Protein AF-A0A951I6H0-F1 (afdb_monomer_lite)

Structure (mmCIF, N/CA/C/O backbone):
data_AF-A0A951I6H0-F1
#
_entry.id   AF-A0A951I6H0-F1
#
loop_
_atom_site.group_PDB
_atom_site.id
_atom_site.type_symbol
_atom_site.label_atom_id
_atom_site.label_alt_id
_atom_site.label_comp_id
_atom_site.label_asym_id
_atom_site.label_entity_id
_atom_site.label_seq_id
_atom_site.pdbx_PDB_ins_code
_atom_site.Cartn_x
_atom_site.Cartn_y
_atom_site.Cartn_z
_atom_site.occupancy
_atom_site.B_iso_or_equiv
_atom_site.auth_seq_id
_atom_site.auth_comp_id
_atom_site.auth_asym_id
_atom_site.auth_atom_id
_atom_site.pdbx_PDB_model_num
ATOM 1 N N . VAL A 1 1 ? -15.136 1.591 -3.200 1.00 55.47 1 VAL A N 1
ATOM 2 C CA . VAL A 1 1 ? -13.844 2.139 -3.704 1.00 55.47 1 VAL A CA 1
ATOM 3 C C . VAL A 1 1 ? -12.767 1.051 -3.735 1.00 55.47 1 VAL A C 1
ATOM 5 O O . VAL A 1 1 ? -12.900 0.092 -2.985 1.00 55.47 1 VAL A O 1
ATOM 8 N N . ALA A 1 2 ? -11.754 1.119 -4.611 1.00 58.53 2 ALA A N 1
ATOM 9 C CA . ALA A 1 2 ? -10.826 0.006 -4.901 1.00 58.53 2 ALA A CA 1
ATOM 10 C C . ALA A 1 2 ? -10.187 -0.640 -3.653 1.00 58.53 2 ALA A C 1
ATOM 12 O O . ALA A 1 2 ? -10.132 -1.862 -3.554 1.00 58.53 2 ALA A O 1
ATOM 13 N N . PHE A 1 3 ? -9.808 0.168 -2.656 1.00 65.00 3 PHE A N 1
ATOM 14 C CA . PHE A 1 3 ? -9.278 -0.324 -1.381 1.00 65.00 3 PHE A CA 1
ATOM 15 C C . PHE A 1 3 ? -10.264 -1.248 -0.644 1.00 65.00 3 PHE A C 1
ATOM 17 O O . PHE A 1 3 ? -9.876 -2.303 -0.159 1.00 65.00 3 PHE A O 1
ATOM 24 N N . GLU A 1 4 ? -11.551 -0.900 -0.591 1.00 64.38 4 GLU A N 1
ATOM 25 C CA . GLU A 1 4 ? -12.581 -1.742 0.036 1.00 64.38 4 GLU A CA 1
ATOM 26 C C . GLU A 1 4 ? -12.931 -2.965 -0.804 1.00 64.38 4 GLU A C 1
ATOM 28 O O . GLU A 1 4 ? -13.195 -4.020 -0.244 1.00 64.38 4 GLU A O 1
ATOM 33 N N . LYS A 1 5 ? -12.887 -2.868 -2.137 1.00 62.44 5 LYS A N 1
ATOM 34 C CA . LYS A 1 5 ? -13.056 -4.056 -2.987 1.00 62.44 5 LYS A CA 1
ATOM 35 C C . LYS A 1 5 ? -11.938 -5.075 -2.744 1.00 62.44 5 LYS A C 1
ATOM 37 O O . LYS A 1 5 ? -12.198 -6.270 -2.760 1.00 62.44 5 LYS A O 1
ATOM 42 N N . LEU A 1 6 ? -10.720 -4.599 -2.482 1.00 64.25 6 LEU A N 1
ATOM 43 C CA . LEU A 1 6 ? -9.546 -5.451 -2.296 1.00 64.25 6 LEU A CA 1
ATOM 44 C C . LEU A 1 6 ? -9.391 -5.939 -0.846 1.00 64.25 6 LEU A C 1
ATOM 46 O O . LEU A 1 6 ? -9.040 -7.093 -0.638 1.00 64.25 6 LEU A O 1
ATOM 50 N N . PHE A 1 7 ? -9.707 -5.121 0.163 1.00 65.56 7 PHE A N 1
ATOM 51 C CA . PHE A 1 7 ? -9.556 -5.491 1.581 1.00 65.56 7 PHE A CA 1
ATOM 52 C C . PHE A 1 7 ? -10.865 -5.812 2.319 1.00 65.56 7 PHE A C 1
ATOM 54 O O . PHE A 1 7 ? -10.818 -6.372 3.413 1.00 65.56 7 PHE A O 1
ATOM 61 N N . GLY A 1 8 ? -12.027 -5.448 1.776 1.00 57.16 8 GLY A N 1
ATOM 62 C CA . GLY A 1 8 ? -13.330 -5.574 2.441 1.00 57.16 8 GLY A CA 1
ATOM 63 C C . GLY A 1 8 ? -14.028 -6.919 2.229 1.00 57.16 8 GLY A C 1
ATOM 64 O O . GLY A 1 8 ? -14.921 -7.259 2.995 1.00 57.16 8 GLY A O 1
ATOM 65 N N . GLY A 1 9 ? -13.607 -7.715 1.238 1.00 57.22 9 GLY A N 1
ATOM 66 C CA . GLY A 1 9 ? -14.254 -8.989 0.895 1.00 57.22 9 GLY A CA 1
ATOM 67 C C . GLY A 1 9 ? -13.960 -10.168 1.836 1.00 57.22 9 GLY A C 1
ATOM 68 O O . GLY A 1 9 ? -14.592 -11.215 1.698 1.00 57.22 9 GLY A O 1
ATOM 69 N N . GLY A 1 10 ? -13.009 -10.034 2.770 1.00 55.72 10 GLY A N 1
ATOM 70 C CA . GLY A 1 10 ? -12.647 -11.035 3.792 1.00 55.72 10 GLY A CA 1
ATOM 71 C C . GLY A 1 10 ? -11.970 -12.315 3.270 1.00 55.72 10 GLY A C 1
ATOM 72 O O . GLY A 1 10 ? -10.988 -12.775 3.850 1.00 55.72 10 GLY A O 1
ATOM 73 N N . ARG A 1 11 ? -12.434 -12.877 2.149 1.00 61.09 11 ARG A N 1
ATOM 74 C CA . ARG A 1 11 ? -11.825 -14.034 1.483 1.00 61.09 11 ARG A CA 1
ATOM 75 C C . ARG A 1 11 ? -10.523 -13.607 0.797 1.00 61.09 11 ARG A C 1
ATOM 77 O O . ARG A 1 11 ? -10.549 -12.812 -0.133 1.00 61.09 11 ARG A O 1
ATOM 84 N N . GLY A 1 12 ? -9.389 -14.128 1.272 1.00 80.31 12 GLY A N 1
ATOM 85 C CA . GLY A 1 12 ? -8.065 -13.901 0.671 1.00 80.31 12 GLY A CA 1
ATOM 86 C C . GLY A 1 12 ? -7.199 -12.819 1.331 1.00 80.31 12 GLY A C 1
ATOM 87 O O . GLY A 1 12 ? -6.095 -12.565 0.849 1.00 80.31 12 GLY A O 1
ATOM 88 N N . VAL A 1 13 ? -7.650 -12.214 2.438 1.00 90.12 13 VAL A N 1
ATOM 89 C CA . VAL A 1 13 ? -6.834 -11.262 3.212 1.00 90.12 13 VAL A CA 1
ATOM 90 C C . VAL A 1 13 ? -5.971 -12.017 4.225 1.00 90.12 13 VAL A C 1
ATOM 92 O O . VAL A 1 13 ? -6.476 -12.594 5.186 1.00 90.12 13 VAL A O 1
ATOM 95 N N . GLY A 1 14 ? -4.656 -11.991 4.026 1.00 91.88 14 GLY A N 1
ATOM 96 C CA . GLY A 1 14 ? -3.666 -12.486 4.980 1.00 91.88 14 GLY A CA 1
ATOM 97 C C . GLY A 1 14 ? -3.145 -11.384 5.904 1.00 91.88 14 GLY A C 1
ATOM 98 O O . GLY A 1 14 ? -3.375 -10.195 5.674 1.00 91.88 14 GLY A O 1
ATOM 99 N N . ARG A 1 15 ? -2.400 -11.773 6.946 1.00 94.81 15 ARG A N 1
ATOM 100 C CA . ARG A 1 15 ? -1.651 -10.850 7.813 1.00 94.81 15 ARG A CA 1
ATOM 101 C C . ARG A 1 15 ? -0.207 -11.301 7.976 1.00 94.81 15 ARG A C 1
ATOM 103 O O . ARG A 1 15 ? 0.058 -12.481 8.190 1.00 94.81 15 ARG A O 1
ATOM 110 N N . PHE A 1 16 ? 0.730 -10.362 7.910 1.00 92.94 16 PHE A N 1
ATOM 111 C CA . PHE A 1 16 ? 2.128 -10.641 8.229 1.00 92.94 16 PHE A CA 1
ATOM 112 C C . PHE A 1 16 ? 2.305 -10.825 9.739 1.00 92.94 16 PHE A C 1
ATOM 114 O O . PHE A 1 16 ? 1.970 -9.929 10.510 1.00 92.94 16 PHE A O 1
ATOM 121 N N . ALA A 1 17 ? 2.902 -11.943 10.160 1.00 93.12 17 ALA A N 1
ATOM 122 C CA . ALA A 1 17 ? 3.025 -12.305 11.576 1.00 93.12 17 ALA A CA 1
ATOM 123 C C . ALA A 1 17 ? 3.736 -11.244 12.438 1.00 93.12 17 ALA A C 1
ATOM 125 O O . ALA A 1 17 ? 3.327 -10.987 13.564 1.00 93.12 17 ALA A O 1
ATOM 126 N N . ARG A 1 18 ? 4.784 -10.592 11.913 1.00 91.94 18 ARG A N 1
ATOM 127 C CA . ARG A 1 18 ? 5.573 -9.613 12.687 1.00 91.94 18 ARG A CA 1
ATOM 128 C C . ARG A 1 18 ? 4.944 -8.226 12.755 1.00 91.94 18 ARG A C 1
ATOM 130 O O . ARG A 1 18 ? 5.089 -7.530 13.752 1.00 91.94 18 ARG A O 1
ATOM 137 N N . SER A 1 19 ? 4.327 -7.778 11.667 1.00 92.38 19 SER A N 1
ATOM 138 C CA . SER A 1 19 ? 3.854 -6.396 11.541 1.00 92.38 19 SER A CA 1
ATOM 139 C C . SER A 1 19 ? 2.344 -6.260 11.716 1.00 92.38 19 SER A C 1
ATOM 141 O O . SER A 1 19 ? 1.868 -5.147 11.918 1.00 92.38 19 SER A O 1
ATOM 143 N N . GLY A 1 20 ? 1.601 -7.365 11.622 1.00 93.81 20 GLY A N 1
ATOM 144 C CA . GLY A 1 20 ? 0.141 -7.385 11.603 1.00 93.81 20 GLY A CA 1
ATOM 145 C C . GLY A 1 20 ? -0.473 -6.843 10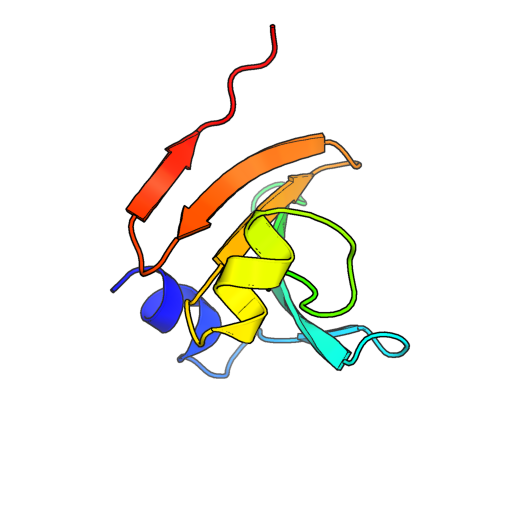.311 1.00 93.81 20 GLY A C 1
ATOM 146 O O . GLY A 1 20 ? -1.701 -6.823 10.210 1.00 93.81 20 GLY A O 1
ATOM 147 N N . LEU A 1 21 ? 0.362 -6.430 9.344 1.00 93.69 21 LEU A N 1
ATOM 148 C CA . LEU A 1 21 ? -0.083 -5.776 8.117 1.00 93.69 21 LEU A CA 1
ATOM 149 C C . LEU A 1 21 ? -0.920 -6.724 7.281 1.00 93.69 21 LEU A C 1
ATOM 151 O O . LEU A 1 21 ? -0.509 -7.859 7.022 1.00 93.69 21 LEU A O 1
ATOM 155 N N . ARG A 1 22 ? -2.063 -6.228 6.828 1.00 94.00 22 ARG A N 1
ATOM 156 C CA . ARG A 1 22 ? -2.931 -6.925 5.889 1.00 94.00 22 ARG A CA 1
ATOM 157 C C . ARG A 1 22 ? -2.314 -6.945 4.501 1.00 94.00 22 ARG A C 1
ATOM 159 O O . ARG A 1 22 ? -1.763 -5.946 4.032 1.00 94.00 22 ARG A O 1
ATOM 166 N N . PHE A 1 23 ? -2.465 -8.079 3.835 1.00 93.88 23 PHE A N 1
ATOM 167 C CA . PHE A 1 23 ? -2.099 -8.225 2.438 1.00 93.88 23 PHE A CA 1
ATOM 168 C C . PHE A 1 23 ? -3.080 -9.119 1.691 1.00 93.88 23 PHE A C 1
ATOM 170 O O . PHE A 1 23 ? -3.766 -9.948 2.286 1.00 93.88 23 PHE A O 1
ATOM 177 N N . VAL A 1 24 ? -3.100 -8.963 0.375 1.00 92.38 24 VAL A N 1
ATOM 178 C CA . VAL A 1 24 ? -3.844 -9.803 -0.561 1.00 92.38 24 VAL A CA 1
ATOM 179 C C . VAL A 1 24 ? -2.874 -10.257 -1.640 1.00 92.38 24 VAL A C 1
ATOM 181 O O . VAL A 1 24 ? -2.100 -9.449 -2.157 1.00 92.38 24 VAL A O 1
ATOM 184 N N . LYS A 1 25 ? -2.886 -11.551 -1.963 1.00 92.31 25 LYS A N 1
ATOM 185 C CA . LYS A 1 25 ? -2.139 -12.069 -3.114 1.00 92.31 25 LYS A CA 1
ATOM 186 C C . LYS A 1 25 ? -2.901 -11.722 -4.389 1.00 92.31 25 LYS A C 1
ATOM 188 O O . LYS A 1 25 ? -4.106 -11.942 -4.458 1.00 92.31 25 LYS A O 1
ATOM 193 N N . LEU A 1 26 ? -2.192 -11.186 -5.368 1.00 88.75 26 LEU A N 1
ATOM 194 C CA . LEU A 1 26 ? -2.698 -10.894 -6.700 1.00 88.75 26 LEU A CA 1
ATOM 195 C C . LEU A 1 26 ? -2.153 -11.934 -7.686 1.00 88.75 26 LEU A C 1
ATOM 197 O O . LEU A 1 26 ? -1.266 -12.730 -7.361 1.00 88.75 26 LEU A O 1
ATOM 201 N N . GLU A 1 27 ? -2.675 -11.917 -8.906 1.00 85.88 27 GLU A N 1
ATOM 202 C CA . GLU A 1 27 ? -2.125 -12.717 -9.997 1.00 85.88 27 GLU A CA 1
ATOM 203 C C . GLU A 1 27 ? -0.675 -12.319 -10.321 1.00 85.88 27 GLU A C 1
ATOM 205 O O . GLU A 1 27 ? -0.194 -11.236 -9.973 1.00 85.88 27 GLU A O 1
ATOM 210 N N . GLY A 1 28 ? 0.054 -13.228 -10.975 1.00 88.56 28 GLY A N 1
ATOM 211 C CA . GLY A 1 28 ? 1.432 -12.974 -11.403 1.00 88.56 28 GLY A CA 1
ATOM 212 C C . GLY A 1 28 ? 2.423 -12.760 -10.254 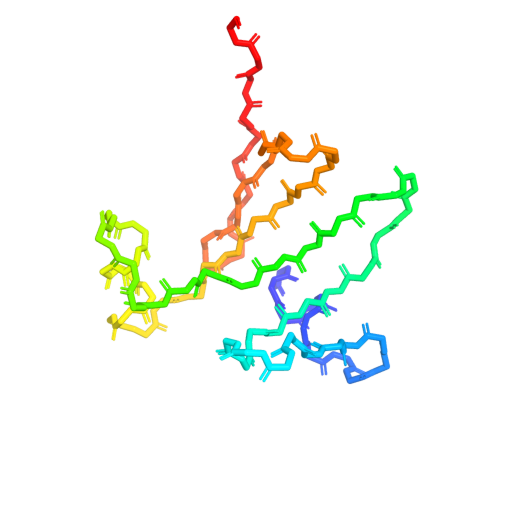1.00 88.56 28 GLY A C 1
ATOM 213 O O . GLY A 1 28 ? 3.428 -12.078 -10.446 1.00 88.56 28 GLY A O 1
ATOM 214 N N . GLY A 1 29 ? 2.128 -13.293 -9.060 1.00 91.25 29 GLY A N 1
ATOM 215 C CA . GLY A 1 29 ? 3.010 -13.245 -7.888 1.00 91.25 29 GLY A CA 1
ATOM 216 C C . GLY A 1 29 ? 3.063 -11.893 -7.171 1.00 91.25 29 GLY A C 1
ATOM 217 O O . GLY A 1 29 ? 3.833 -11.736 -6.224 1.00 91.25 29 GLY A O 1
ATOM 218 N N . ALA A 1 30 ? 2.259 -10.915 -7.593 1.00 93.69 30 ALA A N 1
ATOM 219 C CA . ALA A 1 30 ? 2.190 -9.626 -6.922 1.00 93.69 30 ALA A CA 1
ATOM 220 C C . ALA A 1 30 ? 1.399 -9.714 -5.605 1.00 93.69 30 ALA A C 1
ATOM 222 O O . ALA A 1 30 ? 0.556 -10.591 -5.403 1.00 93.69 30 ALA A O 1
ATOM 223 N N . ILE A 1 31 ? 1.644 -8.770 -4.702 1.00 94.12 31 ILE A N 1
ATOM 224 C CA . ILE A 1 31 ? 0.853 -8.575 -3.488 1.00 94.12 31 ILE A CA 1
ATOM 225 C C . ILE A 1 31 ? 0.354 -7.140 -3.416 1.00 94.12 31 ILE A C 1
ATOM 227 O O . ILE A 1 31 ? 1.071 -6.210 -3.777 1.00 94.12 31 ILE A O 1
ATOM 231 N N . LEU A 1 32 ? -0.854 -6.962 -2.893 1.00 93.81 32 LEU A N 1
ATOM 232 C CA . LEU A 1 32 ? -1.306 -5.689 -2.354 1.00 93.81 32 LEU A CA 1
ATOM 233 C C . LEU A 1 32 ? -1.091 -5.715 -0.842 1.00 93.81 32 LEU A C 1
ATOM 235 O O . LEU A 1 32 ? -1.641 -6.583 -0.171 1.00 93.81 32 LEU A O 1
ATOM 239 N N . ILE A 1 33 ? -0.324 -4.779 -0.294 1.00 95.25 33 ILE A N 1
ATOM 240 C CA . ILE A 1 33 ? -0.026 -4.696 1.144 1.00 95.25 33 ILE A CA 1
ATOM 241 C C . ILE A 1 33 ? -0.384 -3.313 1.684 1.00 95.25 33 ILE A C 1
ATOM 243 O O . ILE A 1 33 ? -0.095 -2.304 1.044 1.00 95.25 33 ILE A O 1
ATOM 247 N N . GLU A 1 34 ? -1.007 -3.244 2.861 1.00 95.56 34 GLU A N 1
ATOM 248 C CA . GLU A 1 34 ? -1.278 -1.953 3.500 1.00 95.56 34 GLU A CA 1
ATOM 249 C C . GLU A 1 34 ? 0.012 -1.257 3.962 1.00 95.56 34 GLU A C 1
ATOM 251 O O . GLU A 1 34 ? 0.997 -1.891 4.358 1.00 95.56 34 GLU A O 1
ATOM 256 N N . GLN A 1 35 ? 0.011 0.074 3.928 1.00 96.56 35 GLN A N 1
ATOM 257 C CA . GLN A 1 35 ? 1.130 0.866 4.413 1.00 96.56 35 GLN A CA 1
ATOM 258 C C . GLN A 1 35 ? 1.326 0.640 5.908 1.00 96.56 35 GLN A C 1
ATOM 260 O O . GLN A 1 35 ? 0.404 0.780 6.707 1.00 96.56 35 GLN A O 1
ATOM 265 N N . ASN A 1 36 ? 2.570 0.377 6.300 1.00 96.38 36 ASN A N 1
ATOM 266 C CA . ASN A 1 36 ? 2.923 0.293 7.706 1.00 96.38 36 ASN A CA 1
ATOM 267 C C . ASN A 1 36 ? 2.979 1.698 8.333 1.00 96.38 36 ASN A C 1
ATOM 269 O O . ASN A 1 36 ? 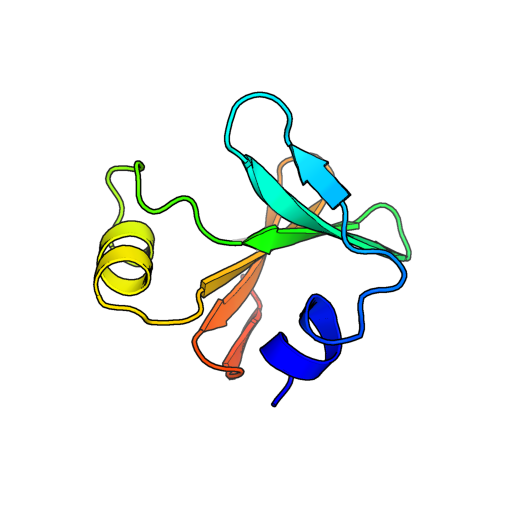3.897 2.460 7.997 1.00 96.38 36 ASN A O 1
ATOM 273 N N . PRO A 1 37 ? 2.080 2.038 9.277 1.00 96.25 37 PRO A N 1
ATOM 274 C CA . PRO A 1 37 ? 2.088 3.348 9.919 1.00 96.25 37 PRO A CA 1
ATO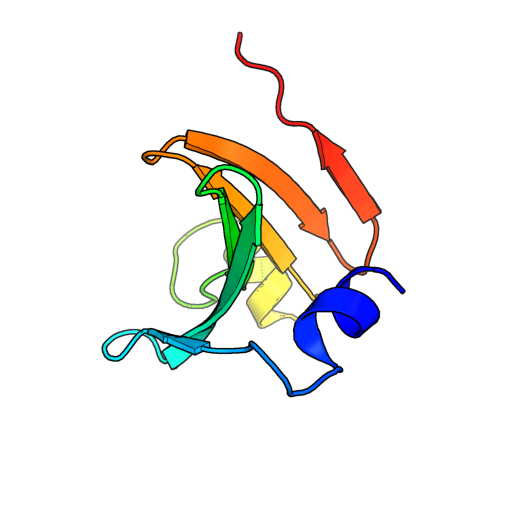M 275 C C . PRO A 1 37 ? 3.316 3.539 10.817 1.00 96.25 37 PRO A C 1
ATOM 277 O O . PRO A 1 37 ? 3.654 4.661 11.149 1.00 96.25 37 PRO A O 1
ATOM 280 N N . LYS A 1 38 ? 4.041 2.478 11.194 1.00 96.00 38 LYS A N 1
ATOM 281 C CA . LYS A 1 38 ? 5.237 2.570 12.054 1.00 96.00 38 LYS A CA 1
ATOM 282 C C . LYS A 1 38 ? 6.509 2.977 11.297 1.00 96.00 38 LYS A C 1
ATOM 284 O O . LYS A 1 38 ? 7.571 3.098 11.903 1.00 96.00 38 LYS A O 1
ATOM 289 N N . LYS A 1 39 ? 6.453 3.119 9.969 1.00 95.00 39 LYS A N 1
ATOM 290 C CA . LYS A 1 39 ? 7.611 3.522 9.155 1.00 95.00 39 LYS A CA 1
ATOM 291 C C . LYS A 1 39 ? 7.817 5.036 9.203 1.00 95.00 39 LYS A C 1
ATOM 293 O O . LYS A 1 39 ? 6.913 5.796 9.523 1.00 95.00 39 LYS A O 1
ATOM 298 N N . ARG A 1 40 ? 9.027 5.477 8.858 1.00 95.00 40 ARG A N 1
ATOM 299 C CA . ARG A 1 40 ? 9.381 6.897 8.738 1.00 95.00 40 ARG A CA 1
ATOM 300 C C . ARG A 1 40 ? 9.259 7.337 7.277 1.00 95.00 40 ARG A C 1
ATOM 302 O O . ARG A 1 40 ? 10.264 7.517 6.604 1.00 95.00 40 ARG A O 1
ATOM 309 N N . SER A 1 41 ? 8.033 7.436 6.771 1.00 95.06 41 SER A N 1
ATOM 310 C CA . SER A 1 41 ? 7.747 7.937 5.419 1.00 95.06 41 SER A CA 1
ATOM 311 C C . SER A 1 41 ? 6.517 8.840 5.419 1.00 95.06 41 SER A C 1
ATOM 313 O O . SER A 1 41 ? 5.683 8.754 6.320 1.00 95.06 41 SER A O 1
ATOM 315 N N . GLU A 1 42 ? 6.382 9.689 4.401 1.00 96.25 42 GLU A N 1
ATOM 316 C CA . GLU A 1 42 ? 5.175 10.504 4.200 1.00 96.25 42 GLU A CA 1
ATOM 317 C C . GLU A 1 42 ? 3.915 9.628 4.135 1.00 96.25 42 GLU A C 1
ATOM 319 O O . GLU A 1 42 ? 2.933 9.884 4.825 1.00 96.25 42 GLU A O 1
ATOM 324 N N . TRP A 1 43 ? 3.991 8.502 3.427 1.00 96.88 43 TRP A N 1
ATOM 325 C CA . TRP A 1 43 ? 2.912 7.517 3.336 1.00 96.88 43 TRP A CA 1
ATOM 326 C C . TRP A 1 43 ? 2.520 6.936 4.695 1.00 96.88 43 TRP A C 1
ATOM 328 O O . TRP A 1 43 ? 1.339 6.720 4.959 1.00 96.88 43 TRP A O 1
ATOM 338 N N . ALA A 1 44 ? 3.496 6.699 5.578 1.00 96.62 44 ALA A N 1
ATOM 339 C CA . ALA A 1 44 ? 3.220 6.250 6.936 1.00 96.62 44 ALA A CA 1
ATOM 340 C C . ALA A 1 44 ? 2.479 7.320 7.748 1.00 96.62 44 ALA A C 1
ATOM 342 O O . ALA A 1 44 ? 1.563 6.966 8.483 1.00 96.62 44 ALA A O 1
ATOM 343 N N . ARG A 1 45 ? 2.812 8.610 7.577 1.00 97.56 45 ARG A N 1
ATOM 344 C CA . ARG A 1 45 ? 2.074 9.718 8.211 1.00 97.56 45 ARG A CA 1
ATOM 345 C C . ARG A 1 45 ? 0.627 9.777 7.725 1.00 97.56 45 ARG A C 1
ATOM 347 O O . ARG A 1 45 ? -0.271 9.927 8.544 1.00 97.56 45 ARG A O 1
ATOM 354 N N . LEU A 1 46 ? 0.391 9.573 6.428 1.00 96.44 46 LEU A N 1
ATOM 355 C CA . LEU A 1 46 ? -0.971 9.488 5.888 1.00 96.44 46 LEU A CA 1
ATOM 356 C C . LEU A 1 46 ? -1.747 8.303 6.482 1.00 96.44 46 LEU A C 1
ATOM 358 O O . LEU A 1 46 ? -2.899 8.450 6.878 1.00 96.44 46 LEU A O 1
ATOM 362 N N . ALA A 1 47 ? -1.111 7.135 6.599 1.00 95.44 47 ALA A N 1
ATOM 363 C CA . ALA A 1 47 ? -1.732 5.977 7.239 1.00 95.44 47 ALA A CA 1
ATOM 364 C C . ALA A 1 47 ? -2.037 6.226 8.729 1.00 95.44 47 ALA A C 1
ATOM 366 O O . ALA A 1 47 ? -3.095 5.835 9.216 1.00 95.44 47 ALA A O 1
ATOM 367 N N . GLN A 1 48 ? -1.139 6.909 9.451 1.00 96.56 48 GLN A N 1
ATOM 368 C CA . GLN A 1 48 ? -1.357 7.319 10.844 1.00 96.56 48 GLN A CA 1
ATOM 369 C C . GLN A 1 48 ? -2.528 8.298 10.989 1.00 96.56 48 GLN A C 1
ATOM 371 O O . GLN A 1 48 ? -3.251 8.220 11.977 1.00 96.56 48 GLN A O 1
ATOM 376 N N . SER A 1 49 ? -2.753 9.181 10.010 1.00 96.31 49 SER A N 1
ATOM 377 C CA . SER A 1 49 ? -3.884 10.117 10.012 1.00 96.31 49 SER A CA 1
ATOM 378 C C . SER A 1 49 ? -5.207 9.484 9.557 1.00 96.31 49 SER A C 1
ATOM 380 O O . SER A 1 49 ? -6.165 10.201 9.280 1.00 96.31 49 SER A O 1
ATOM 382 N N . GLY A 1 50 ? -5.265 8.154 9.436 1.00 93.56 50 GLY A N 1
ATOM 383 C CA . GLY A 1 50 ? -6.475 7.411 9.083 1.00 93.56 50 GLY A CA 1
ATOM 384 C C . GLY A 1 50 ? -6.715 7.239 7.583 1.00 93.56 50 GLY A C 1
ATOM 385 O O . GLY A 1 50 ? -7.713 6.623 7.204 1.00 93.56 50 GLY A O 1
ATOM 386 N N . ARG A 1 51 ? -5.811 7.721 6.716 1.00 94.25 51 ARG A N 1
ATOM 387 C CA . ARG A 1 51 ? -5.926 7.490 5.270 1.00 94.25 51 ARG A CA 1
ATOM 388 C C . ARG A 1 51 ? -5.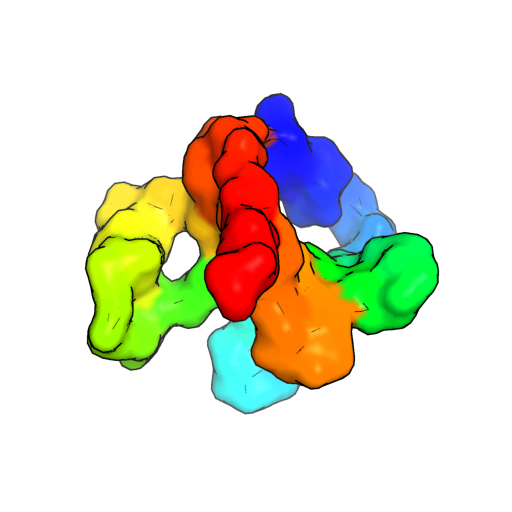585 6.048 4.919 1.00 94.25 51 ARG A C 1
ATOM 390 O O . ARG A 1 51 ? -4.717 5.411 5.517 1.00 94.25 51 ARG A O 1
ATOM 397 N N . ARG A 1 52 ? -6.248 5.526 3.895 1.00 92.56 52 ARG A N 1
ATOM 398 C CA . ARG A 1 52 ? -6.084 4.148 3.431 1.00 92.56 52 ARG A CA 1
ATOM 399 C C . ARG A 1 52 ? -4.996 4.104 2.371 1.00 92.56 52 ARG A C 1
ATOM 401 O O . ARG A 1 52 ? -5.243 4.418 1.211 1.00 92.56 52 ARG A O 1
ATOM 408 N N . VAL A 1 53 ? -3.793 3.704 2.771 1.00 95.81 53 VAL A N 1
ATOM 409 C CA . VAL A 1 53 ? -2.640 3.601 1.869 1.00 95.81 53 VAL A CA 1
ATOM 410 C C . VAL A 1 53 ? -2.244 2.138 1.685 1.00 95.81 53 VAL A C 1
ATOM 412 O O . VAL A 1 53 ? -2.144 1.397 2.663 1.00 95.81 53 VAL A O 1
ATOM 415 N N . ALA A 1 54 ? -2.004 1.715 0.445 1.00 95.75 54 ALA A N 1
ATOM 416 C CA . ALA A 1 54 ? -1.506 0.380 0.116 1.00 95.75 54 ALA A CA 1
ATOM 417 C C . ALA A 1 54 ? -0.547 0.409 -1.080 1.00 95.75 54 ALA A C 1
ATOM 419 O O . ALA A 1 54 ? -0.547 1.356 -1.865 1.00 95.75 54 ALA A O 1
ATOM 420 N N . TRP A 1 55 ? 0.246 -0.646 -1.230 1.00 96.50 55 TRP A N 1
ATOM 421 C CA . TRP A 1 55 ? 1.218 -0.804 -2.310 1.00 96.50 55 TRP A CA 1
ATOM 422 C C . TRP A 1 55 ? 0.999 -2.105 -3.050 1.00 96.50 55 TRP A C 1
ATOM 424 O O . TRP A 1 55 ? 0.793 -3.142 -2.421 1.00 96.50 55 TRP A O 1
ATOM 434 N N . VAL A 1 56 ? 1.108 -2.046 -4.373 1.00 94.81 56 VAL A N 1
ATOM 435 C CA . VAL A 1 56 ? 1.284 -3.233 -5.204 1.00 94.81 56 VAL A CA 1
ATOM 436 C C . VAL A 1 56 ? 2.776 -3.490 -5.323 1.00 94.81 56 VAL A C 1
ATOM 438 O O . VAL A 1 56 ? 3.525 -2.621 -5.775 1.00 94.81 56 VAL A O 1
ATOM 441 N N . MET A 1 57 ? 3.207 -4.675 -4.908 1.00 94.88 57 MET A N 1
ATOM 442 C CA . MET A 1 57 ? 4.607 -5.080 -4.938 1.00 94.88 57 MET A CA 1
ATOM 443 C C . MET A 1 57 ? 4.776 -6.426 -5.631 1.00 94.88 57 MET A C 1
ATOM 445 O O . MET A 1 57 ? 3.937 -7.310 -5.471 1.00 94.88 57 MET A O 1
ATOM 449 N N . ARG A 1 58 ? 5.883 -6.603 -6.351 1.00 94.69 58 ARG A N 1
ATOM 450 C CA . ARG A 1 58 ? 6.308 -7.896 -6.904 1.00 94.69 58 ARG A CA 1
ATOM 451 C C . ARG A 1 58 ? 7.826 -7.982 -6.862 1.00 94.69 58 ARG A C 1
ATOM 453 O O . ARG A 1 58 ? 8.487 -7.030 -7.264 1.00 94.69 58 ARG A O 1
ATOM 460 N N . ASP A 1 59 ? 8.360 -9.087 -6.346 1.00 92.62 59 ASP A N 1
ATOM 461 C CA . ASP A 1 59 ? 9.807 -9.345 -6.259 1.00 92.62 59 ASP A CA 1
ATOM 462 C C . ASP A 1 59 ? 10.602 -8.178 -5.640 1.00 92.62 59 ASP A C 1
ATOM 464 O O . ASP A 1 59 ? 11.662 -7.782 -6.115 1.00 92.62 59 ASP A O 1
ATOM 468 N N . GLY A 1 60 ? 10.043 -7.562 -4.592 1.00 90.81 60 GLY A N 1
ATOM 469 C CA . GLY A 1 60 ? 10.637 -6.410 -3.902 1.00 90.81 60 GLY A CA 1
ATOM 470 C C . GLY A 1 60 ? 10.455 -5.055 -4.599 1.00 90.81 60 GLY A C 1
ATOM 471 O O . GLY A 1 60 ? 10.683 -4.026 -3.965 1.00 90.81 60 GLY A O 1
ATOM 472 N N . ALA A 1 61 ? 9.990 -5.021 -5.849 1.00 94.06 61 ALA A N 1
ATOM 473 C CA . ALA A 1 61 ? 9.699 -3.787 -6.569 1.00 94.06 61 ALA A CA 1
ATOM 474 C C . ALA A 1 61 ? 8.311 -3.239 -6.213 1.00 94.06 61 ALA A C 1
ATOM 476 O O . ALA A 1 61 ? 7.336 -3.989 -6.138 1.00 94.06 61 ALA A O 1
ATOM 477 N N . TYR A 1 62 ? 8.217 -1.920 -6.052 1.00 94.38 62 TYR A N 1
ATOM 478 C CA . TYR A 1 62 ? 6.949 -1.204 -5.929 1.00 94.38 62 TYR A CA 1
ATOM 479 C C . TYR A 1 62 ? 6.434 -0.876 -7.331 1.00 94.38 62 TYR A C 1
ATOM 481 O O . TYR A 1 62 ? 7.122 -0.207 -8.093 1.00 94.38 62 TYR A O 1
ATOM 489 N N . LEU A 1 63 ? 5.241 -1.363 -7.673 1.00 94.81 63 LEU A N 1
ATOM 490 C CA . LEU A 1 63 ? 4.652 -1.214 -9.011 1.00 94.81 63 LEU A CA 1
ATOM 491 C C . LEU A 1 63 ? 3.563 -0.140 -9.053 1.00 94.81 63 LEU A C 1
ATOM 493 O O . LEU A 1 63 ? 3.388 0.546 -10.05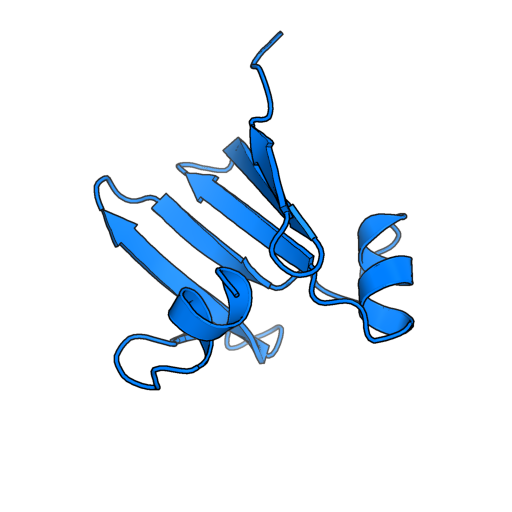4 1.00 94.81 63 LEU A O 1
ATOM 497 N N . ALA A 1 64 ? 2.804 -0.011 -7.968 1.00 94.69 64 ALA A N 1
ATOM 498 C CA . ALA A 1 64 ? 1.742 0.975 -7.842 1.00 94.69 64 ALA A CA 1
ATOM 499 C C . ALA A 1 64 ? 1.481 1.302 -6.370 1.00 94.69 64 ALA A C 1
ATOM 501 O O . ALA A 1 64 ? 1.793 0.510 -5.473 1.00 94.69 64 ALA A O 1
ATOM 502 N N . ARG A 1 65 ? 0.847 2.446 -6.125 1.00 94.88 65 ARG A N 1
ATOM 503 C CA . ARG A 1 65 ? 0.308 2.836 -4.820 1.00 94.88 65 ARG A CA 1
ATOM 504 C C . ARG A 1 65 ? -1.186 3.095 -4.932 1.00 94.88 65 ARG A C 1
ATOM 506 O O . ARG A 1 65 ? -1.646 3.624 -5.937 1.00 94.88 65 ARG A O 1
ATOM 513 N N . VAL A 1 66 ? -1.915 2.777 -3.870 1.00 94.00 66 VAL A N 1
ATOM 514 C CA . VAL A 1 66 ? -3.305 3.182 -3.670 1.00 94.00 66 VAL A CA 1
ATOM 515 C C . VAL A 1 66 ? -3.387 4.145 -2.489 1.00 94.00 66 VAL A C 1
ATOM 517 O O . VAL A 1 66 ? -2.838 3.836 -1.430 1.00 94.00 66 VAL A O 1
ATOM 520 N N . VAL A 1 67 ? -4.079 5.275 -2.645 1.00 94.38 67 VAL A N 1
ATOM 521 C CA . VAL A 1 67 ? -4.400 6.216 -1.556 1.00 94.38 67 VAL A CA 1
ATOM 522 C C . VAL A 1 67 ? -5.891 6.532 -1.609 1.00 94.38 67 VAL A C 1
ATOM 524 O O . VAL A 1 67 ? -6.371 7.071 -2.595 1.00 94.38 67 VAL A O 1
ATOM 527 N N . ASP A 1 68 ? -6.643 6.132 -0.585 1.00 91.75 68 ASP A N 1
ATOM 528 C CA . ASP A 1 68 ? -8.106 6.300 -0.486 1.00 91.75 68 ASP A CA 1
ATOM 529 C C . ASP A 1 68 ? -8.906 5.803 -1.709 1.00 91.75 68 ASP A C 1
ATOM 531 O O . ASP A 1 68 ? -10.060 6.163 -1.921 1.00 91.75 68 ASP A O 1
ATOM 535 N N . GLY A 1 69 ? -8.320 4.881 -2.477 1.00 86.81 69 GLY A N 1
ATOM 536 C CA . GLY A 1 69 ? -8.914 4.302 -3.681 1.00 86.81 69 GLY A CA 1
ATOM 537 C C . GLY A 1 69 ? -8.363 4.857 -4.994 1.00 86.81 69 GLY A C 1
ATOM 538 O O . GLY A 1 69 ? -8.611 4.235 -6.024 1.00 86.81 69 GLY A O 1
ATOM 539 N N . GLU A 1 70 ? -7.588 5.940 -4.962 1.00 90.56 70 GLU A N 1
ATOM 540 C CA . GLU A 1 70 ? -6.856 6.456 -6.121 1.00 90.56 70 GLU A CA 1
ATOM 541 C C . GLU A 1 70 ? -5.600 5.626 -6.369 1.00 90.56 70 GLU A C 1
ATOM 543 O O . GLU A 1 70 ? -4.839 5.362 -5.437 1.00 90.56 70 GLU A O 1
ATOM 548 N N . VAL A 1 71 ? -5.386 5.208 -7.617 1.00 91.00 71 VAL A N 1
ATOM 549 C CA . VAL A 1 71 ? -4.251 4.369 -8.020 1.00 91.00 71 VAL A CA 1
ATOM 550 C C . VAL A 1 71 ? -3.218 5.220 -8.754 1.00 91.00 71 VAL A C 1
ATOM 552 O O . VAL A 1 71 ? -3.543 5.891 -9.727 1.00 91.00 71 VAL A O 1
ATOM 555 N N . THR A 1 72 ? -1.960 5.141 -8.327 1.00 94.25 72 THR A N 1
ATOM 556 C CA . THR A 1 72 ? -0.804 5.714 -9.029 1.00 94.25 72 THR A CA 1
ATOM 557 C C . THR A 1 72 ? 0.117 4.581 -9.465 1.00 94.25 72 THR A C 1
ATOM 559 O O . THR A 1 72 ? 0.632 3.857 -8.610 1.00 94.25 72 THR A O 1
ATOM 562 N N . ILE A 1 73 ? 0.333 4.421 -10.773 1.00 94.38 73 ILE A N 1
ATOM 563 C CA . ILE A 1 73 ? 1.361 3.515 -11.303 1.00 94.38 73 ILE A CA 1
ATOM 564 C C . ILE A 1 73 ? 2.727 4.161 -11.084 1.00 94.38 73 ILE A C 1
ATOM 566 O O . ILE A 1 73 ? 2.901 5.353 -11.320 1.00 94.38 73 ILE A O 1
ATOM 570 N N . LEU A 1 74 ? 3.677 3.382 -10.578 1.00 92.50 74 LEU A N 1
ATOM 571 C CA . LEU A 1 74 ? 5.039 3.837 -10.344 1.00 92.50 74 LEU A CA 1
ATOM 572 C C . LEU A 1 74 ? 5.859 3.400 -11.552 1.00 92.50 74 LEU A C 1
ATOM 574 O O . LEU A 1 74 ? 6.131 2.212 -11.728 1.00 92.50 74 LEU A O 1
ATOM 578 N N . GLU A 1 75 ? 6.188 4.351 -12.420 1.00 79.00 75 GLU A N 1
ATOM 579 C CA . GLU A 1 75 ? 7.067 4.085 -13.553 1.00 79.00 75 GLU A CA 1
ATOM 580 C C . GLU A 1 75 ? 8.455 3.670 -13.047 1.00 79.00 75 GLU A C 1
ATOM 582 O O . GLU A 1 75 ? 8.989 4.239 -12.090 1.00 79.00 75 GLU A O 1
ATOM 587 N N . ARG A 1 76 ? 9.041 2.651 -13.686 1.00 62.81 76 ARG A N 1
ATOM 588 C CA . ARG A 1 76 ? 10.477 2.398 -13.566 1.00 62.81 76 ARG A CA 1
ATOM 589 C C . ARG A 1 76 ? 11.169 3.458 -14.418 1.00 62.81 76 ARG A C 1
ATOM 591 O O . ARG A 1 76 ? 11.102 3.356 -15.639 1.00 62.81 76 ARG A O 1
ATOM 598 N N . ASN A 1 77 ? 11.772 4.460 -13.781 1.00 47.69 77 ASN A N 1
ATOM 599 C CA . ASN A 1 77 ? 12.874 5.182 -14.421 1.00 47.69 77 ASN A CA 1
ATOM 600 C C . ASN A 1 77 ? 14.041 4.219 -14.652 1.00 47.69 77 ASN A C 1
ATOM 602 O O . ASN A 1 77 ? 14.264 3.360 -13.761 1.00 47.69 77 ASN A O 1
#

Foldseek 3Di:
DQLCVQPVPPPAWDADPPQRWTWGQDPPQKIKIWDRLPDDDPSSVCVVVVWTKIFIDHPRDTQWIATNRDIDGDDDD

Radius of gyration: 11.98 Å; chains: 1; bounding box: 27×24×27 Å

pLDDT: mean 87.69, std 13.11, range [47.69, 97.56]

Sequence (77 aa):
VAFEKLFGGGRGVGRFARSGLRFVKLEGGAILIEQNPKKRSEWARLAQSGRRVAWVMRDGAYLARVVDGEVTILERN

Secondary structure (DSSP, 8-state):
-HHHHHHSS-TTEEE-TTT--EEEE-GGG-EEEE--TTSSSHHHHHHHTT--EEEEEETTEEEEEEETTEEEE----